Protein AF-A0A1G5H0K3-F1 (afdb_monomer)

Foldseek 3Di:
DDKDKDWDKDCPDPFKIKIWIKMWDDDDPVCCVPPNPDIDIDTDIDIGGDD

Solvent-accessible surface area (backbone atoms only — not comparable to full-atom values): 3071 Å² total; per-residue (Å²): 99,52,75,50,79,47,78,48,79,45,79,78,51,101,44,31,39,39,38,40,39,40,37,41,44,47,64,26,74,66,46,50,72,76,44,63,91,61,62,63,68,47,78,51,78,48,81,47,79,61,134

Mean predicted aligned error: 4.02 Å

Radius of gyration: 15.68 Å; Cα contacts (8 Å, |Δi|>4): 92; chains: 1; bounding box: 33×17×39 Å

Secondary structure (DSSP, 8-state):
-EEEEEEEEEEEETTEEEEEEEEEEE--HHHHHHSTT---EEEEEEEEE--

Nearest PDB structures (foldseek):
  1una-assembly1_B  TM=6.652E-01  e=5.793E+00  Enterobacteria phage GA
  4zor-assembly1_C  TM=6.070E-01  e=5.055E+00  Emesvirus zinderi
  6a97-assembly1_A  TM=4.788E-01  e=2.390E+00  Mus musculus

Structure (mmCIF, N/CA/C/O backbone):
data_AF-A0A1G5H0K3-F1
#
_entry.id   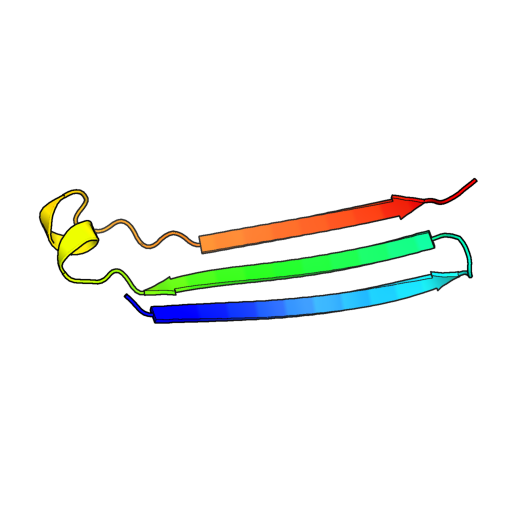AF-A0A1G5H0K3-F1
#
loop_
_atom_site.group_PDB
_atom_site.id
_atom_site.type_symbol
_atom_site.label_atom_id
_atom_site.label_alt_id
_atom_site.label_comp_id
_atom_site.label_asym_id
_atom_site.label_entity_id
_atom_site.label_seq_id
_atom_site.pdbx_PDB_ins_code
_atom_site.Cartn_x
_atom_site.Cartn_y
_atom_site.Cartn_z
_atom_site.occupancy
_atom_site.B_iso_or_equiv
_atom_site.auth_seq_id
_atom_site.auth_comp_id
_atom_site.auth_asym_id
_atom_site.auth_atom_id
_atom_site.p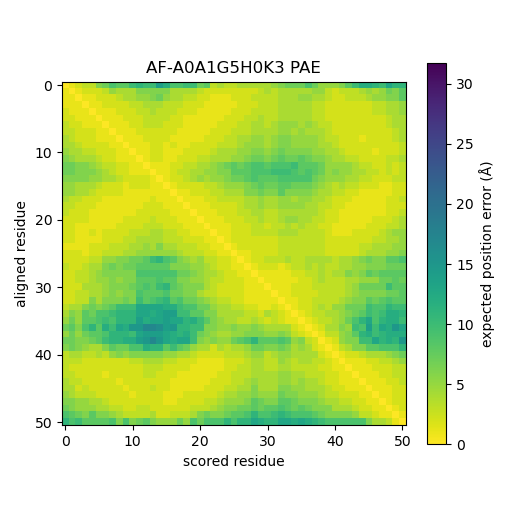dbx_PDB_model_num
ATOM 1 N N . GLY A 1 1 ? 1.635 0.158 -19.707 1.00 83.56 1 GLY A N 1
ATOM 2 C CA . GLY A 1 1 ? 2.006 -0.593 -18.502 1.00 83.56 1 GLY A CA 1
ATOM 3 C C . GLY A 1 1 ? 0.709 -0.863 -17.810 1.00 83.56 1 GLY A C 1
ATOM 4 O O . GLY A 1 1 ? -0.169 -0.016 -17.912 1.00 83.56 1 GLY A O 1
ATOM 5 N N . ASP A 1 2 ? 0.594 -2.020 -17.192 1.00 91.81 2 ASP A N 1
ATOM 6 C CA . ASP A 1 2 ? -0.655 -2.476 -16.590 1.00 91.81 2 ASP A CA 1
ATOM 7 C C . ASP A 1 2 ? -0.466 -2.532 -15.079 1.00 91.81 2 ASP A C 1
ATOM 9 O O . ASP A 1 2 ? 0.665 -2.650 -14.611 1.00 91.81 2 ASP A O 1
ATOM 13 N N . GLU A 1 3 ? -1.540 -2.443 -14.310 1.00 93.38 3 GLU A N 1
ATOM 14 C CA . GLU A 1 3 ? -1.478 -2.468 -12.850 1.00 93.38 3 GLU A CA 1
ATOM 15 C C . GLU A 1 3 ? -2.558 -3.385 -12.289 1.00 93.38 3 GLU A C 1
ATOM 17 O O . GLU A 1 3 ? -3.635 -3.530 -12.875 1.00 93.38 3 GLU A O 1
ATOM 22 N N . ILE A 1 4 ? -2.244 -4.022 -11.162 1.00 95.44 4 ILE A N 1
ATOM 23 C CA . ILE A 1 4 ? -3.221 -4.728 -10.343 1.00 95.44 4 ILE A CA 1
ATOM 24 C C . ILE A 1 4 ? -3.204 -4.184 -8.919 1.00 95.44 4 ILE A C 1
ATOM 26 O O . ILE A 1 4 ? -2.148 -4.092 -8.290 1.00 95.44 4 ILE A O 1
ATOM 30 N N . ASP A 1 5 ? -4.400 -3.885 -8.420 1.00 95.81 5 ASP A N 1
ATOM 31 C CA . ASP A 1 5 ? -4.638 -3.357 -7.085 1.00 95.81 5 ASP A CA 1
ATOM 32 C C . ASP A 1 5 ? -5.505 -4.311 -6.269 1.00 95.81 5 ASP A C 1
ATOM 34 O O . ASP A 1 5 ? -6.603 -4.700 -6.673 1.00 95.81 5 ASP A O 1
ATOM 38 N N . PHE A 1 6 ? -5.041 -4.622 -5.066 1.00 97.06 6 PHE A N 1
ATOM 39 C CA . PHE A 1 6 ? -5.802 -5.310 -4.040 1.00 97.06 6 PHE A CA 1
ATOM 40 C C . PHE A 1 6 ? -6.011 -4.375 -2.863 1.00 97.06 6 PHE A C 1
ATOM 42 O O . PHE A 1 6 ? -5.078 -3.743 -2.366 1.00 97.06 6 PHE A O 1
ATOM 49 N N . ARG A 1 7 ? -7.253 -4.307 -2.391 1.00 96.56 7 ARG A N 1
ATOM 50 C CA . ARG A 1 7 ? -7.630 -3.494 -1.242 1.00 96.56 7 ARG A CA 1
ATOM 51 C C . ARG A 1 7 ? -8.581 -4.273 -0.353 1.00 96.56 7 ARG A C 1
ATOM 53 O O . ARG A 1 7 ? -9.605 -4.766 -0.816 1.00 96.56 7 ARG A O 1
ATOM 60 N N . PHE A 1 8 ? -8.255 -4.326 0.929 1.00 97.44 8 PHE A N 1
ATOM 61 C CA . PHE A 1 8 ? -9.072 -4.943 1.957 1.00 97.44 8 PHE A CA 1
ATOM 62 C C . PHE A 1 8 ? -9.332 -3.937 3.072 1.00 97.44 8 PHE A C 1
ATOM 64 O O . PHE A 1 8 ? -8.395 -3.434 3.688 1.00 97.44 8 PHE A O 1
ATOM 71 N N . ASN A 1 9 ? -10.606 -3.621 3.301 1.00 97.06 9 ASN A N 1
ATOM 72 C CA . ASN A 1 9 ? -11.017 -2.672 4.327 1.00 97.06 9 ASN A CA 1
ATOM 73 C C . ASN A 1 9 ? -11.675 -3.405 5.497 1.00 97.06 9 ASN A C 1
ATOM 75 O O . ASN A 1 9 ? -12.631 -4.156 5.302 1.00 97.06 9 ASN A O 1
ATOM 79 N N . ILE A 1 10 ? -11.169 -3.165 6.702 1.00 97.31 10 ILE A N 1
ATOM 80 C CA . ILE A 1 10 ? -11.663 -3.729 7.952 1.00 97.31 10 ILE A CA 1
ATOM 81 C C . ILE A 1 10 ? -12.323 -2.605 8.739 1.00 97.31 10 ILE A C 1
ATOM 83 O O . ILE A 1 10 ? -11.650 -1.735 9.293 1.00 97.31 10 ILE A O 1
ATOM 87 N N . HIS A 1 11 ? -13.646 -2.677 8.828 1.00 96.75 11 HIS A N 1
ATOM 88 C CA . HIS A 1 11 ? -14.438 -1.812 9.689 1.00 96.75 11 HIS A CA 1
ATOM 89 C C . HIS A 1 11 ? -14.369 -2.334 11.129 1.00 96.75 11 HIS A C 1
ATOM 91 O O . HIS A 1 11 ? -15.021 -3.325 11.459 1.00 96.75 11 HIS A O 1
ATOM 97 N N . VAL A 1 12 ? -13.559 -1.698 11.983 1.00 94.00 12 VAL A N 1
ATOM 98 C CA . VAL A 1 12 ? -13.387 -2.114 13.388 1.00 94.00 12 VAL A CA 1
ATOM 99 C C . VAL A 1 12 ? -14.573 -1.638 14.223 1.00 94.00 12 VAL A C 1
ATOM 101 O O . VAL A 1 12 ? -15.163 -2.403 14.983 1.00 94.00 12 VAL A O 1
ATOM 104 N N . ASN A 1 13 ? -14.930 -0.361 14.079 1.00 94.38 13 ASN A N 1
ATOM 105 C CA . ASN A 1 13 ? -16.135 0.237 14.649 1.00 94.38 13 ASN A CA 1
ATOM 106 C C . ASN A 1 13 ? -16.540 1.481 13.835 1.00 94.38 13 ASN A C 1
ATOM 108 O O . ASN A 1 13 ? -15.881 1.839 12.866 1.00 94.38 13 ASN A O 1
ATOM 112 N N . ARG A 1 14 ? -17.612 2.178 14.240 1.00 93.75 14 ARG A N 1
ATOM 113 C CA . ARG A 1 14 ? -18.141 3.361 13.524 1.00 93.75 14 ARG A CA 1
ATOM 114 C C . ARG A 1 14 ? -17.107 4.479 13.301 1.00 93.75 14 ARG A C 1
ATOM 116 O O . ARG A 1 14 ? -17.294 5.310 12.419 1.00 93.75 14 ARG A O 1
ATOM 123 N N . GLN A 1 15 ? -16.076 4.545 14.135 1.00 96.12 15 GLN A N 1
ATOM 124 C CA . GLN A 1 15 ? -15.077 5.609 14.144 1.00 96.12 15 GLN A CA 1
ATOM 125 C C . GLN A 1 15 ? -13.692 5.132 13.703 1.00 96.12 15 GLN A C 1
ATOM 127 O O . GLN A 1 15 ? -12.781 5.956 13.669 1.00 96.12 15 GLN A O 1
ATOM 132 N N . GLN A 1 16 ? -13.505 3.841 13.414 1.00 96.50 16 GLN A N 1
ATOM 133 C CA . GLN A 1 16 ? -12.184 3.259 13.192 1.00 96.50 16 GLN A CA 1
ATOM 134 C C . GLN A 1 16 ? -12.184 2.232 12.066 1.00 96.50 16 GLN A C 1
ATOM 136 O O . GLN A 1 16 ? -12.932 1.253 12.105 1.00 96.50 16 GLN A O 1
ATOM 141 N N . ASP A 1 17 ? -11.252 2.419 11.135 1.00 97.44 17 ASP A N 1
ATOM 142 C CA . ASP A 1 17 ? -11.055 1.560 9.974 1.00 97.44 17 ASP A CA 1
ATOM 143 C C . ASP A 1 17 ? -9.575 1.219 9.790 1.00 97.44 17 ASP A C 1
ATOM 145 O O . ASP A 1 17 ? -8.689 2.049 10.023 1.00 97.44 17 ASP A O 1
ATOM 149 N N . ILE A 1 18 ? -9.311 -0.002 9.329 1.00 96.75 18 ILE A N 1
ATOM 150 C CA . ILE A 1 18 ? -7.988 -0.438 8.882 1.00 96.75 18 ILE A CA 1
ATOM 151 C C . ILE A 1 18 ? -8.084 -0.796 7.405 1.00 96.75 18 ILE A C 1
ATOM 153 O O . ILE A 1 18 ? -8.823 -1.699 7.021 1.00 96.75 18 ILE A O 1
ATOM 157 N N . LEU A 1 19 ? -7.290 -0.123 6.582 1.00 97.69 19 LEU A N 1
ATOM 158 C CA . LEU A 1 19 ? -7.158 -0.411 5.1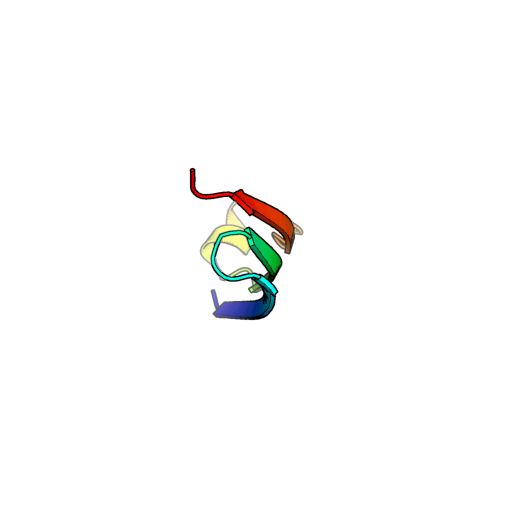65 1.00 97.69 19 LEU A CA 1
ATOM 159 C C . LEU A 1 19 ? -5.823 -1.099 4.905 1.00 97.69 19 LEU A C 1
ATOM 161 O O . LEU A 1 19 ? -4.767 -0.548 5.206 1.00 97.69 19 LEU A O 1
ATOM 165 N N . VAL A 1 20 ? -5.873 -2.278 4.304 1.00 97.25 20 VAL A N 1
ATOM 166 C CA . VAL A 1 20 ? -4.698 -2.986 3.800 1.00 97.25 20 VAL A CA 1
ATOM 167 C C . VAL A 1 20 ? -4.739 -2.933 2.282 1.00 97.25 20 VAL A C 1
ATOM 169 O O . VAL A 1 20 ? -5.776 -3.218 1.679 1.00 97.25 20 VAL A O 1
ATOM 172 N N . GLY A 1 21 ? -3.626 -2.564 1.660 1.00 97.62 21 GLY A N 1
AT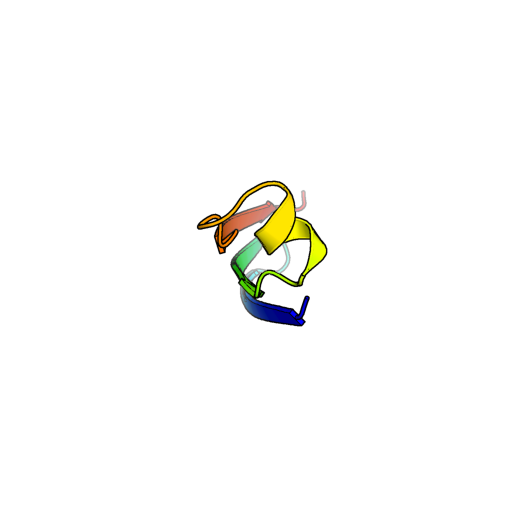OM 173 C CA . GLY A 1 21 ? -3.525 -2.500 0.211 1.00 97.62 21 GLY A CA 1
ATOM 174 C C . GLY A 1 21 ? -2.221 -3.071 -0.320 1.00 97.62 21 GLY A C 1
ATOM 175 O O . GLY A 1 21 ? -1.171 -2.973 0.316 1.00 97.62 21 GLY A O 1
ATOM 176 N N . TYR A 1 22 ? -2.311 -3.670 -1.501 1.00 97.00 22 TYR A N 1
ATOM 177 C CA . TYR A 1 22 ? -1.174 -4.123 -2.285 1.00 97.00 22 TYR A CA 1
ATOM 178 C C . TYR A 1 22 ? -1.391 -3.750 -3.749 1.00 97.00 22 TYR A C 1
ATOM 180 O O . TYR A 1 22 ? -2.424 -4.099 -4.317 1.00 97.00 22 TYR A O 1
ATOM 188 N N . SER A 1 23 ? -0.414 -3.084 -4.348 1.00 96.38 23 SER A N 1
ATOM 189 C CA . SER A 1 23 ? -0.429 -2.667 -5.748 1.00 96.38 23 SER A CA 1
ATOM 190 C C . SER A 1 23 ? 0.825 -3.178 -6.440 1.00 96.38 23 SER A C 1
ATOM 192 O O . SER A 1 23 ? 1.922 -3.124 -5.877 1.00 96.38 23 SER A O 1
ATOM 194 N N . LYS A 1 24 ? 0.671 -3.685 -7.662 1.00 94.00 24 LYS A N 1
ATOM 195 C CA . LYS A 1 24 ? 1.783 -4.153 -8.490 1.00 94.00 24 LYS A CA 1
ATOM 196 C C . LYS A 1 24 ? 1.681 -3.564 -9.885 1.00 94.00 24 LYS A C 1
ATOM 198 O O . LYS A 1 24 ? 0.727 -3.846 -10.612 1.00 94.00 24 LYS A O 1
ATOM 203 N N . LEU A 1 25 ? 2.718 -2.828 -10.277 1.00 92.94 25 LEU A N 1
ATOM 204 C CA . LEU A 1 25 ? 2.843 -2.262 -11.613 1.00 92.94 25 LEU A CA 1
ATOM 205 C C . LEU A 1 25 ? 3.657 -3.184 -12.531 1.00 92.94 25 LEU A C 1
ATOM 207 O O . LEU A 1 25 ? 4.834 -3.475 -12.305 1.00 92.94 25 LEU A O 1
ATOM 211 N N . PHE A 1 26 ? 3.051 -3.575 -13.646 1.00 90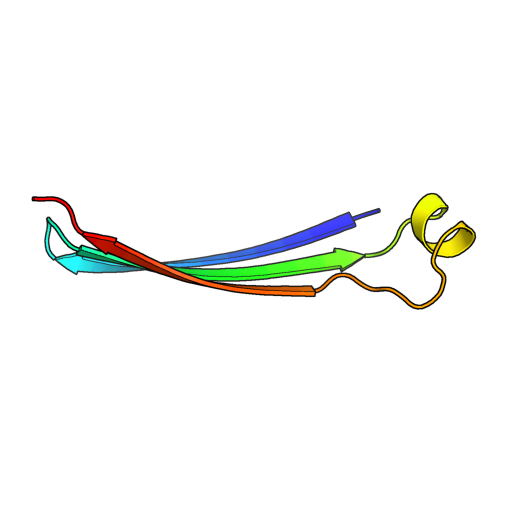.31 26 PHE A N 1
ATOM 212 C CA . PHE A 1 26 ? 3.698 -4.273 -14.747 1.00 90.31 26 PHE A CA 1
ATOM 213 C C . PHE A 1 26 ? 4.319 -3.253 -15.710 1.00 90.31 26 PHE A C 1
ATOM 215 O O . PHE A 1 26 ? 3.638 -2.583 -16.497 1.00 90.31 26 PHE A O 1
ATOM 222 N N . ALA A 1 27 ? 5.649 -3.130 -15.643 1.00 89.75 27 ALA A N 1
ATOM 223 C CA . ALA A 1 27 ? 6.410 -2.142 -16.399 1.00 89.75 27 ALA A CA 1
ATOM 224 C C . ALA A 1 27 ? 6.124 -2.210 -17.915 1.00 89.75 27 ALA A C 1
ATOM 226 O O . ALA A 1 27 ? 6.380 -3.212 -18.593 1.00 89.75 27 ALA A O 1
ATOM 227 N N . GLY A 1 28 ? 5.612 -1.103 -18.459 1.00 87.00 28 GLY A N 1
ATOM 228 C CA . GLY A 1 28 ? 5.467 -0.904 -19.901 1.00 87.00 28 GLY A CA 1
ATOM 229 C C . GLY A 1 28 ? 6.793 -0.544 -20.576 1.00 87.00 28 GLY A C 1
ATOM 230 O O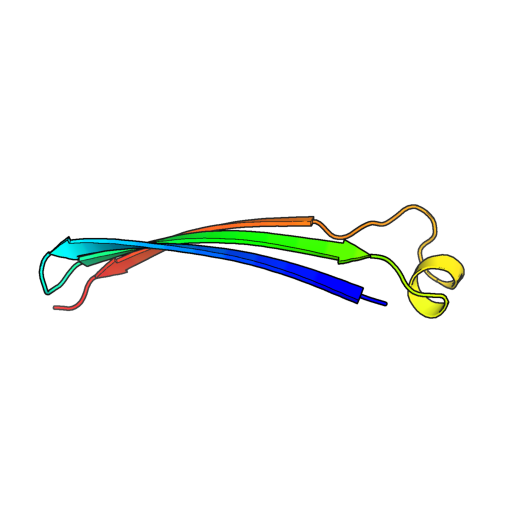 . GLY A 1 28 ? 7.826 -0.413 -19.922 1.00 87.00 28 GLY A O 1
ATOM 231 N N . ASN A 1 29 ? 6.759 -0.329 -21.892 1.00 91.19 29 ASN A N 1
ATOM 232 C CA . ASN A 1 29 ? 7.963 -0.066 -22.694 1.00 91.19 29 ASN A CA 1
ATOM 233 C C . ASN A 1 29 ? 8.777 1.139 -22.203 1.00 91.19 29 ASN A C 1
ATOM 235 O O . ASN A 1 29 ? 9.999 1.076 -22.204 1.00 91.19 29 ASN A O 1
ATOM 239 N N . PHE A 1 30 ? 8.113 2.199 -21.732 1.00 89.94 30 PHE A N 1
ATOM 240 C CA . PHE A 1 30 ? 8.796 3.373 -21.188 1.00 89.94 30 PHE A CA 1
ATOM 241 C C . PHE A 1 30 ? 9.661 3.025 -19.970 1.00 89.94 30 PHE A C 1
ATOM 243 O O . PHE A 1 30 ? 10.862 3.263 -19.995 1.00 89.94 30 PHE A O 1
ATOM 250 N N . LEU A 1 31 ? 9.076 2.407 -18.937 1.00 88.62 31 LEU A N 1
ATOM 251 C CA . LEU A 1 31 ? 9.806 2.023 -17.722 1.00 88.62 31 LEU A CA 1
ATOM 252 C C . LEU A 1 31 ? 10.879 0.970 -18.005 1.00 88.62 31 LEU A C 1
ATOM 254 O O . LEU A 1 31 ? 11.965 1.045 -17.449 1.00 88.62 31 LEU A O 1
ATOM 258 N N . LYS A 1 32 ? 10.624 0.032 -18.922 1.00 90.00 32 LYS A N 1
ATOM 259 C CA . LYS A 1 32 ? 11.642 -0.931 -19.367 1.00 90.00 32 LYS A CA 1
ATOM 260 C C . LYS A 1 32 ? 12.837 -0.256 -20.049 1.00 90.00 32 LYS A C 1
ATOM 262 O O . LYS A 1 32 ? 13.945 -0.763 -19.935 1.00 90.00 32 LYS A O 1
ATOM 267 N N . ALA A 1 33 ? 12.619 0.856 -20.750 1.00 93.31 33 ALA A N 1
ATOM 268 C CA . ALA A 1 33 ? 13.671 1.589 -21.449 1.00 93.31 33 ALA A CA 1
ATOM 269 C C . ALA A 1 33 ? 14.440 2.560 -20.538 1.00 93.31 33 ALA A C 1
ATOM 271 O O . ALA A 1 33 ? 15.631 2.768 -20.745 1.00 93.31 33 ALA A O 1
ATOM 272 N N . THR A 1 34 ? 13.775 3.158 -19.547 1.00 92.44 34 THR A N 1
ATOM 273 C CA . THR A 1 34 ? 14.374 4.184 -18.674 1.00 92.44 34 THR A CA 1
ATOM 274 C C . THR A 1 34 ? 14.869 3.642 -17.334 1.00 92.44 34 THR A C 1
ATOM 276 O O . THR A 1 34 ? 15.810 4.193 -16.771 1.00 92.44 34 THR A O 1
ATOM 279 N N . ALA A 1 35 ? 14.272 2.559 -16.834 1.00 86.94 35 ALA A N 1
ATOM 280 C CA . ALA A 1 35 ? 14.613 1.909 -15.570 1.00 86.94 35 ALA A CA 1
ATOM 281 C C . ALA A 1 35 ? 14.400 0.377 -15.658 1.00 86.94 35 ALA A C 1
ATOM 283 O O . ALA A 1 35 ? 13.520 -0.182 -14.993 1.00 86.94 35 ALA A O 1
ATOM 284 N N . PRO A 1 36 ? 15.173 -0.325 -16.511 1.00 83.25 36 PRO A N 1
ATOM 285 C CA . PRO A 1 36 ? 15.037 -1.766 -16.697 1.00 83.25 36 PRO A CA 1
ATOM 286 C C . PRO A 1 36 ? 15.224 -2.527 -15.380 1.00 83.25 36 PRO A C 1
ATOM 288 O O . PRO A 1 36 ? 16.122 -2.234 -14.596 1.00 83.25 36 PRO A O 1
ATOM 291 N N . GLY A 1 37 ? 14.377 -3.531 -15.151 1.00 79.06 37 GLY A N 1
ATOM 292 C CA . GLY A 1 37 ? 14.418 -4.366 -13.946 1.00 79.06 37 GLY A CA 1
ATOM 293 C C . GLY A 1 37 ? 13.671 -3.795 -12.737 1.00 79.06 37 GLY A C 1
ATOM 294 O O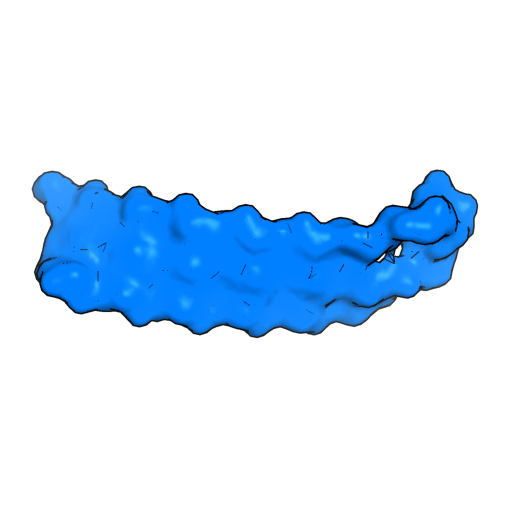 . GLY A 1 37 ? 13.542 -4.491 -11.734 1.00 79.06 37 GLY A O 1
ATOM 295 N N . VAL A 1 38 ? 13.124 -2.580 -12.829 1.00 80.12 38 VAL A N 1
ATOM 296 C CA . VAL A 1 38 ? 12.272 -2.017 -11.776 1.00 80.12 38 VAL A CA 1
ATOM 297 C C . VAL A 1 38 ? 10.817 -2.432 -12.019 1.00 80.12 38 VAL A C 1
ATOM 299 O O . VAL A 1 38 ? 10.189 -1.985 -12.979 1.00 80.12 38 VAL A O 1
ATOM 302 N N . SER A 1 39 ? 10.267 -3.277 -11.141 1.00 74.12 39 SER A N 1
ATOM 303 C CA . SER A 1 39 ? 8.818 -3.482 -11.005 1.00 74.12 39 SER A CA 1
ATOM 304 C C . SER A 1 39 ? 8.348 -2.847 -9.694 1.00 74.12 39 SER A C 1
ATOM 306 O O . SER A 1 39 ? 8.634 -3.40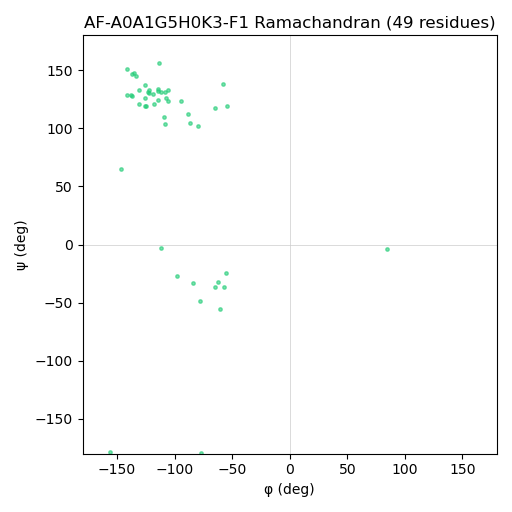1 -8.630 1.00 74.12 39 SER A O 1
ATOM 308 N N . PRO A 1 40 ? 7.696 -1.673 -9.736 1.00 83.62 40 PRO A N 1
ATOM 309 C CA . PRO A 1 40 ? 7.176 -1.046 -8.531 1.00 83.62 40 PRO A CA 1
ATOM 310 C C . PRO A 1 40 ? 6.072 -1.905 -7.908 1.00 83.62 40 PRO A C 1
ATOM 312 O O . PRO A 1 40 ? 5.017 -2.110 -8.510 1.00 83.62 40 PRO A O 1
ATOM 315 N N . ASP A 1 41 ? 6.332 -2.371 -6.691 1.00 91.75 41 ASP A N 1
ATOM 316 C CA . ASP A 1 41 ? 5.366 -3.037 -5.827 1.00 91.75 41 ASP A CA 1
ATOM 317 C C . ASP A 1 41 ? 5.145 -2.136 -4.599 1.00 91.75 41 ASP A C 1
ATOM 319 O O . ASP A 1 41 ? 6.108 -1.647 -4.002 1.00 91.75 41 ASP A O 1
ATOM 323 N N . LEU A 1 42 ? 3.890 -1.912 -4.212 1.00 93.06 42 LEU A N 1
ATOM 324 C CA . LEU A 1 42 ? 3.526 -1.108 -3.047 1.00 93.06 42 LEU A CA 1
ATOM 325 C C . LEU A 1 42 ? 2.644 -1.931 -2.116 1.00 93.06 42 LEU A C 1
ATOM 327 O O . LEU A 1 42 ? 1.539 -2.313 -2.480 1.00 93.06 42 LEU A O 1
ATOM 331 N N . PHE A 1 43 ? 3.108 -2.152 -0.891 1.00 95.88 43 PHE A N 1
ATOM 332 C CA . PHE A 1 43 ? 2.296 -2.694 0.194 1.00 95.88 43 PHE A CA 1
ATOM 333 C C . PHE A 1 43 ? 2.096 -1.617 1.255 1.00 95.88 43 PHE A C 1
ATOM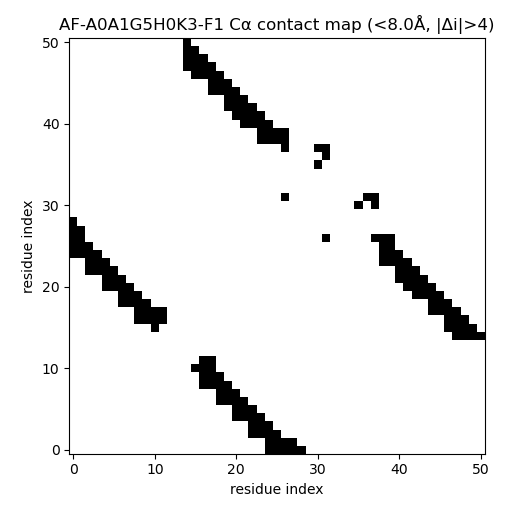 335 O O . PHE A 1 43 ? 3.066 -0.986 1.681 1.00 95.88 43 PHE A O 1
ATOM 342 N N . TYR A 1 44 ? 0.856 -1.410 1.694 1.00 96.06 44 TYR A N 1
ATOM 343 C CA . TYR A 1 44 ? 0.550 -0.437 2.735 1.00 96.06 44 TYR A CA 1
ATOM 344 C C . TYR A 1 44 ? -0.526 -0.926 3.699 1.00 96.06 44 TYR A C 1
ATOM 346 O O . TYR A 1 44 ? -1.438 -1.680 3.353 1.00 96.06 44 TYR A O 1
ATOM 354 N N . VAL A 1 45 ? -0.419 -0.424 4.927 1.00 96.62 45 VAL A N 1
ATOM 355 C CA . VAL A 1 45 ? -1.444 -0.522 5.961 1.00 96.62 45 VAL A CA 1
ATOM 356 C C . VAL A 1 45 ? -1.737 0.893 6.429 1.00 96.62 45 VAL A C 1
ATOM 358 O O . VAL A 1 45 ? -0.829 1.631 6.805 1.00 96.62 45 VAL A O 1
ATOM 361 N N . GLN A 1 46 ? -3.005 1.274 6.395 1.00 97.06 46 GLN A N 1
ATOM 362 C CA . GLN A 1 46 ? -3.472 2.583 6.815 1.00 97.06 46 GLN A CA 1
ATOM 363 C C . GLN A 1 46 ? -4.506 2.414 7.923 1.00 97.06 46 GLN A C 1
ATOM 365 O O . GLN A 1 46 ? -5.466 1.662 7.783 1.00 97.06 46 GLN A O 1
ATOM 370 N N . TYR A 1 47 ? -4.325 3.158 9.007 1.00 96.19 47 TYR A N 1
ATOM 371 C CA . TYR A 1 47 ? -5.290 3.253 10.093 1.00 96.19 47 TYR A CA 1
ATOM 372 C C . TYR A 1 47 ? -6.011 4.600 10.030 1.00 96.19 47 TYR A C 1
ATOM 374 O O . TYR A 1 47 ? -5.371 5.637 9.848 1.00 96.19 47 TYR A O 1
ATOM 382 N N . ASN A 1 48 ? -7.336 4.593 10.155 1.00 94.75 48 ASN A N 1
ATOM 383 C CA . ASN A 1 48 ? -8.152 5.802 10.181 1.00 94.75 48 ASN A CA 1
ATOM 384 C C . ASN A 1 48 ? -8.963 5.858 11.478 1.00 94.75 48 ASN A C 1
ATOM 386 O O . ASN A 1 48 ? -9.591 4.869 11.850 1.00 94.75 48 ASN A O 1
ATOM 390 N N . MET A 1 49 ? -8.964 7.017 12.139 1.00 95.38 49 MET A N 1
ATOM 391 C CA . MET A 1 49 ? -9.788 7.295 13.314 1.00 95.38 49 MET A CA 1
ATOM 392 C C . MET A 1 49 ? -10.511 8.630 13.123 1.00 95.38 49 MET A C 1
ATOM 394 O O . MET A 1 49 ? -9.892 9.622 12.735 1.00 95.38 49 MET A O 1
ATOM 398 N N . ARG A 1 50 ? -11.815 8.656 13.406 1.00 90.62 50 ARG A N 1
ATOM 399 C CA . ARG A 1 50 ? -12.650 9.865 13.381 1.00 90.62 50 ARG A CA 1
ATOM 400 C C . ARG A 1 50 ? -13.143 10.195 14.788 1.00 90.62 50 ARG A C 1
ATOM 402 O O . ARG A 1 50 ? -13.779 9.352 15.421 1.00 90.62 50 ARG A O 1
ATOM 409 N N . PHE A 1 51 ? -12.861 11.415 15.237 1.00 84.69 51 PHE A N 1
ATOM 410 C CA . PHE A 1 51 ? -13.260 11.947 16.542 1.00 84.69 51 PHE A CA 1
ATOM 411 C C . PHE A 1 51 ? -14.589 12.693 16.449 1.00 84.69 51 PHE A C 1
ATOM 413 O O . PHE A 1 51 ? -14.753 13.472 15.482 1.00 84.69 51 PHE A O 1
#

pLDDT: mean 92.47, std 5.44, range [74.12, 97.69]

Sequence (51 aa):
GDEIDFRFNIHVNRQQDILVGYSKLFAGNFLKATAPGVSPDLFYVQYNMRF